Protein AF-A0A962GMI0-F1 (afdb_monomer)

Structure (mmCIF, N/CA/C/O backbone):
data_AF-A0A962GMI0-F1
#
_entry.id   AF-A0A962GMI0-F1
#
loop_
_atom_site.group_PDB
_atom_site.id
_atom_site.type_symbol
_atom_site.label_atom_id
_atom_site.label_alt_id
_atom_site.label_comp_id
_atom_site.label_asym_id
_atom_site.label_entity_id
_atom_site.label_seq_id
_atom_site.pdbx_PDB_ins_code
_atom_site.Cartn_x
_atom_site.Cartn_y
_atom_site.Cartn_z
_atom_site.occupancy
_atom_site.B_iso_or_equiv
_atom_site.auth_seq_id
_atom_site.auth_comp_id
_atom_site.auth_asym_id
_atom_site.auth_atom_id
_atom_site.pdbx_PDB_model_num
ATOM 1 N N . ARG A 1 1 ? -12.499 2.653 -11.101 1.00 84.00 1 ARG A N 1
ATOM 2 C CA . ARG A 1 1 ? -12.526 1.175 -11.300 1.00 84.00 1 ARG A CA 1
ATOM 3 C C . ARG A 1 1 ? -12.481 0.358 -10.002 1.00 84.00 1 ARG A C 1
ATOM 5 O O . ARG A 1 1 ? -13.477 -0.290 -9.729 1.00 84.00 1 ARG A O 1
ATOM 12 N N . LEU A 1 2 ? -11.400 0.331 -9.199 1.00 93.12 2 LEU A N 1
ATOM 13 C CA . LEU A 1 2 ? -11.383 -0.493 -7.963 1.00 93.12 2 LEU A CA 1
ATOM 14 C C . LEU A 1 2 ? -12.371 0.010 -6.899 1.00 93.12 2 LEU A C 1
ATOM 16 O O . LEU A 1 2 ? -13.173 -0.770 -6.400 1.00 93.12 2 LEU A O 1
ATOM 20 N N . ILE A 1 3 ? -12.364 1.316 -6.620 1.00 95.38 3 ILE A N 1
ATOM 21 C CA . ILE A 1 3 ? -13.296 1.944 -5.669 1.00 95.38 3 ILE A CA 1
ATOM 22 C C . ILE A 1 3 ? -14.749 1.761 -6.121 1.00 95.38 3 ILE A C 1
ATOM 24 O O . ILE A 1 3 ? -15.578 1.333 -5.337 1.00 95.38 3 ILE A O 1
ATOM 28 N N . GLU A 1 4 ? -15.054 1.996 -7.399 1.00 93.50 4 GLU A N 1
ATOM 29 C CA . GLU A 1 4 ? -16.401 1.771 -7.957 1.00 93.50 4 GLU A CA 1
ATOM 30 C C . GLU A 1 4 ? -16.870 0.316 -7.813 1.00 93.50 4 GLU A C 1
ATOM 32 O O . GLU A 1 4 ? -18.043 0.072 -7.545 1.00 93.50 4 GLU A O 1
ATOM 37 N N . ARG A 1 5 ? -15.960 -0.652 -7.997 1.00 95.75 5 ARG A N 1
ATOM 38 C CA . ARG A 1 5 ? -16.273 -2.084 -7.943 1.00 95.75 5 ARG A CA 1
ATOM 39 C C . ARG A 1 5 ? -16.504 -2.583 -6.521 1.00 95.75 5 ARG A C 1
ATOM 41 O O . ARG A 1 5 ? -17.387 -3.406 -6.318 1.00 95.75 5 ARG A O 1
ATOM 48 N N . HIS A 1 6 ? -15.669 -2.155 -5.578 1.00 96.38 6 HIS A N 1
ATOM 49 C CA . HIS A 1 6 ? -15.660 -2.692 -4.215 1.00 96.38 6 HIS A CA 1
ATOM 50 C C . HIS A 1 6 ? -16.361 -1.791 -3.198 1.00 96.38 6 HIS A C 1
ATOM 52 O O . HIS A 1 6 ? -16.626 -2.251 -2.097 1.00 96.38 6 HIS A O 1
ATOM 58 N N . GLN A 1 7 ? -16.643 -0.538 -3.565 1.00 95.81 7 GLN A N 1
ATOM 59 C CA . GLN A 1 7 ? -17.281 0.481 -2.725 1.00 95.81 7 GLN A CA 1
ATOM 60 C C . GLN A 1 7 ? -16.730 0.502 -1.288 1.00 95.81 7 GLN A C 1
ATOM 62 O O . GLN A 1 7 ? -17.502 0.403 -0.337 1.00 95.81 7 GLN A O 1
ATOM 67 N N . PRO A 1 8 ? -15.396 0.579 -1.107 1.00 97.12 8 PRO A N 1
ATOM 68 C CA . PRO A 1 8 ? -14.822 0.537 0.225 1.00 97.12 8 PRO A CA 1
ATOM 69 C C . PRO A 1 8 ? -15.192 1.798 1.007 1.00 97.12 8 PRO A C 1
ATOM 71 O O . PRO A 1 8 ? -15.209 2.900 0.458 1.00 97.12 8 PRO A O 1
ATOM 74 N N . GLU A 1 9 ? -15.402 1.639 2.309 1.00 96.94 9 GLU A N 1
ATOM 75 C CA . GLU A 1 9 ? -15.526 2.774 3.227 1.00 96.94 9 GLU A CA 1
ATOM 76 C C . GLU A 1 9 ? -14.163 3.433 3.483 1.00 96.94 9 GLU A C 1
ATOM 78 O O . GLU A 1 9 ? -14.069 4.653 3.610 1.00 96.94 9 GLU A O 1
ATOM 83 N N . THR A 1 10 ?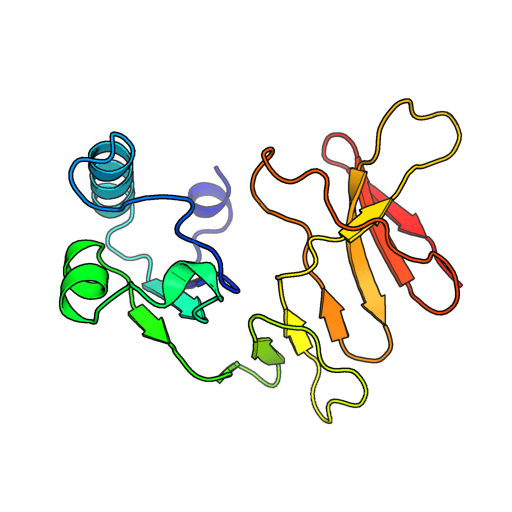 -13.090 2.630 3.516 1.00 97.06 10 THR A N 1
ATOM 84 C CA . THR A 1 10 ? -11.725 3.094 3.793 1.00 97.06 10 THR A CA 1
ATOM 85 C C . THR A 1 10 ? -10.715 2.548 2.785 1.00 97.06 10 THR A C 1
ATOM 87 O O . THR A 1 10 ? -10.686 1.353 2.490 1.00 97.06 10 THR A O 1
ATOM 90 N N . LEU A 1 11 ? -9.851 3.432 2.286 1.00 96.81 11 LEU A N 1
ATOM 91 C CA . LEU A 1 11 ? -8.658 3.119 1.509 1.00 96.81 11 LEU A CA 1
ATOM 92 C C . LEU A 1 11 ? -7.417 3.308 2.387 1.00 96.81 11 LEU A C 1
ATOM 94 O O . LEU A 1 11 ? -7.133 4.425 2.816 1.00 96.81 11 LEU A O 1
ATOM 98 N N . TRP A 1 12 ? -6.662 2.230 2.590 1.00 96.44 12 TRP A N 1
ATOM 99 C CA . TRP A 1 12 ? -5.364 2.253 3.265 1.00 96.44 12 TRP A CA 1
ATOM 100 C C . TRP A 1 12 ? -4.225 2.324 2.248 1.00 96.44 12 TRP A C 1
ATOM 102 O O . TRP A 1 12 ? -4.136 1.487 1.348 1.00 96.44 12 TRP A O 1
ATOM 112 N N . VAL A 1 13 ? -3.342 3.307 2.405 1.00 95.19 13 VAL A N 1
ATOM 113 C CA . VAL A 1 13 ? -2.109 3.466 1.627 1.00 95.19 13 VAL A CA 1
ATOM 114 C C . VAL A 1 13 ? -0.926 3.217 2.555 1.00 95.19 13 VAL A C 1
ATOM 116 O O . VAL A 1 13 ? -0.763 3.913 3.555 1.00 95.19 13 VAL A O 1
ATOM 119 N N . LEU A 1 14 ? -0.097 2.222 2.235 1.00 94.88 14 LEU A N 1
ATOM 120 C CA . LEU A 1 14 ? 1.042 1.799 3.066 1.00 94.88 14 LEU A CA 1
ATOM 121 C C . LEU A 1 14 ? 2.332 2.554 2.695 1.00 94.88 14 LEU A C 1
ATOM 123 O O . LEU A 1 14 ? 3.392 1.970 2.452 1.00 94.88 14 LEU A O 1
ATOM 127 N N . GLY A 1 15 ? 2.197 3.877 2.644 1.00 90.81 15 GLY A N 1
ATOM 128 C CA . GLY A 1 15 ? 3.263 4.843 2.409 1.00 90.81 15 GLY A CA 1
ATOM 129 C C . GLY A 1 15 ? 3.565 5.152 0.950 1.00 90.81 15 GLY A C 1
ATOM 130 O O . GLY A 1 15 ? 3.018 4.552 0.026 1.00 90.81 15 GLY A O 1
ATOM 131 N N . ASP A 1 16 ? 4.441 6.139 0.793 1.00 87.94 16 ASP A N 1
ATOM 132 C CA . ASP A 1 16 ? 4.925 6.715 -0.458 1.00 87.94 16 ASP A CA 1
ATOM 133 C C . ASP A 1 16 ? 3.791 7.137 -1.405 1.00 87.94 16 ASP A C 1
ATOM 135 O O . ASP A 1 16 ? 3.844 6.923 -2.618 1.00 87.94 16 ASP A O 1
ATOM 139 N N . LEU A 1 17 ? 2.755 7.779 -0.851 1.00 87.06 17 LEU A N 1
ATOM 140 C CA . LEU A 1 17 ? 1.681 8.365 -1.657 1.00 87.06 17 LEU A CA 1
ATOM 141 C C . LEU A 1 17 ? 2.235 9.463 -2.579 1.00 87.06 17 LEU A C 1
ATOM 143 O O . LEU A 1 17 ? 1.781 9.622 -3.715 1.00 87.06 17 LEU A O 1
ATOM 147 N N . LEU A 1 18 ? 3.206 10.229 -2.082 1.00 81.50 18 LEU A N 1
ATOM 148 C CA . LEU A 1 18 ? 3.745 11.400 -2.758 1.00 81.50 18 LEU A CA 1
ATOM 149 C C . LEU A 1 18 ? 5.115 11.113 -3.378 1.00 81.50 18 LEU A C 1
ATOM 151 O O . LEU A 1 18 ? 6.125 11.005 -2.690 1.00 81.50 18 LEU A O 1
ATOM 155 N N . HIS A 1 19 ? 5.176 11.080 -4.709 1.00 67.81 19 HIS A N 1
ATOM 156 C CA . HIS A 1 19 ? 6.433 11.022 -5.458 1.00 67.81 19 HIS A CA 1
ATOM 157 C C . HIS A 1 19 ? 6.738 12.378 -6.112 1.00 67.81 19 HIS A C 1
ATOM 159 O O . HIS A 1 19 ? 6.477 12.584 -7.296 1.00 67.81 19 HIS A O 1
ATOM 165 N N . GLY A 1 20 ? 7.297 13.308 -5.332 1.00 64.31 20 GLY A N 1
ATOM 166 C CA . GLY A 1 20 ? 7.774 14.611 -5.813 1.00 64.31 20 GLY A CA 1
ATOM 167 C C . GLY A 1 20 ? 7.235 15.806 -5.017 1.00 64.31 20 GLY A C 1
ATOM 168 O O . GLY A 1 20 ? 6.489 15.617 -4.056 1.00 64.31 20 GLY A O 1
ATOM 169 N N . PRO A 1 21 ? 7.625 17.041 -5.390 1.00 61.09 21 PRO A N 1
ATOM 170 C CA . PRO A 1 21 ? 7.122 18.255 -4.757 1.00 61.09 21 PRO A CA 1
ATOM 171 C C . PRO A 1 21 ? 5.595 18.329 -4.848 1.00 61.09 21 PRO A C 1
ATOM 173 O O . PRO A 1 21 ? 5.006 17.975 -5.867 1.00 61.09 21 PRO A O 1
ATOM 176 N N . ILE A 1 22 ? 4.964 18.788 -3.770 1.00 62.47 22 ILE A N 1
ATOM 177 C CA . ILE A 1 22 ? 3.500 18.868 -3.650 1.00 62.47 22 ILE A CA 1
ATOM 178 C C . ILE A 1 22 ? 2.977 20.217 -4.165 1.00 62.47 22 ILE A C 1
ATOM 180 O O . ILE A 1 22 ? 1.862 20.296 -4.672 1.00 62.47 22 ILE A O 1
ATOM 184 N N . LEU A 1 23 ? 3.790 21.272 -4.053 1.00 62.28 23 LEU A N 1
ATOM 185 C CA . LEU A 1 23 ? 3.430 22.626 -4.473 1.00 62.28 23 LEU A CA 1
ATOM 186 C C . LEU A 1 23 ? 3.363 22.713 -6.003 1.00 62.28 23 LEU A C 1
ATOM 188 O O . LEU A 1 23 ? 4.297 22.291 -6.684 1.00 62.28 23 LEU A O 1
ATOM 192 N N . ASP A 1 24 ? 2.247 23.241 -6.514 1.00 62.19 24 ASP A N 1
ATOM 193 C CA . ASP A 1 24 ? 1.964 23.476 -7.941 1.00 62.19 24 ASP A CA 1
ATOM 194 C C . ASP A 1 24 ? 2.084 22.234 -8.838 1.00 62.19 24 ASP A C 1
ATOM 196 O O . ASP A 1 24 ? 2.307 22.312 -10.049 1.00 62.19 24 ASP A O 1
ATOM 200 N N . ALA A 1 25 ? 1.933 21.054 -8.239 1.00 75.75 25 ALA A N 1
ATOM 201 C CA . ALA A 1 25 ? 2.095 19.809 -8.952 1.00 75.75 25 ALA A CA 1
ATOM 202 C C . ALA A 1 25 ? 0.850 19.507 -9.812 1.00 75.75 25 ALA A C 1
ATOM 204 O O . ALA A 1 25 ? -0.258 19.466 -9.276 1.00 75.75 25 ALA A O 1
ATOM 205 N N . PRO A 1 26 ? 0.993 19.180 -11.113 1.00 78.44 26 PRO A N 1
ATOM 206 C CA . PRO A 1 26 ? -0.142 18.934 -12.017 1.00 78.44 26 PRO A CA 1
ATOM 207 C C . PRO A 1 26 ? -1.095 17.802 -11.599 1.00 78.44 26 PRO A C 1
ATOM 209 O O . PRO A 1 26 ? -2.159 17.624 -12.190 1.00 78.44 26 PRO A O 1
ATOM 212 N N . TRP A 1 27 ? -0.703 16.977 -10.623 1.00 84.62 27 TRP A N 1
ATOM 213 C CA . TRP A 1 27 ? -1.548 15.915 -10.090 1.00 84.62 27 TRP A CA 1
ATOM 214 C C . TRP A 1 27 ? -2.601 16.432 -9.100 1.00 84.62 27 TRP A C 1
ATOM 216 O O . TRP A 1 27 ? -3.585 15.725 -8.881 1.00 84.62 27 TRP A O 1
ATOM 226 N N . ILE A 1 28 ? -2.437 17.637 -8.535 1.00 86.88 28 ILE A N 1
ATOM 227 C CA . ILE A 1 28 ? -3.313 18.159 -7.479 1.00 86.88 28 ILE A CA 1
ATOM 228 C C . ILE A 1 28 ? -4.756 18.328 -7.959 1.00 86.88 28 ILE A C 1
ATOM 230 O O . ILE A 1 28 ? -5.677 17.891 -7.275 1.00 86.88 28 ILE A O 1
ATOM 234 N N . ASP A 1 29 ? -4.960 18.853 -9.169 1.00 88.25 29 ASP A N 1
ATOM 235 C CA . ASP A 1 29 ? -6.298 19.048 -9.737 1.00 88.25 29 ASP A CA 1
ATOM 236 C C . ASP A 1 29 ? -6.997 17.702 -9.944 1.00 88.25 29 ASP A C 1
ATOM 238 O O . ASP A 1 29 ? -8.136 17.501 -9.525 1.00 88.25 29 ASP A O 1
ATOM 242 N N . ARG A 1 30 ? -6.270 16.715 -10.487 1.00 89.88 30 ARG A N 1
ATOM 243 C CA . ARG A 1 30 ? -6.788 15.348 -10.663 1.00 89.88 30 ARG A CA 1
ATOM 244 C C . ARG A 1 30 ? -7.111 14.685 -9.329 1.00 89.88 30 ARG A C 1
ATOM 246 O O . ARG A 1 30 ? -8.076 13.928 -9.241 1.00 89.88 30 ARG A O 1
ATOM 253 N N . TRP A 1 31 ? -6.313 14.948 -8.297 1.00 91.62 31 TRP A N 1
ATOM 254 C CA . TRP A 1 31 ? -6.584 14.466 -6.949 1.00 91.62 31 TRP A CA 1
ATOM 255 C C . TRP A 1 31 ? -7.849 15.103 -6.375 1.00 91.62 31 TRP A C 1
ATOM 257 O O . TRP A 1 31 ? -8.694 14.399 -5.828 1.00 91.62 31 TRP A O 1
ATOM 267 N N . GLN A 1 32 ? -8.032 16.413 -6.540 1.00 91.75 32 GLN A N 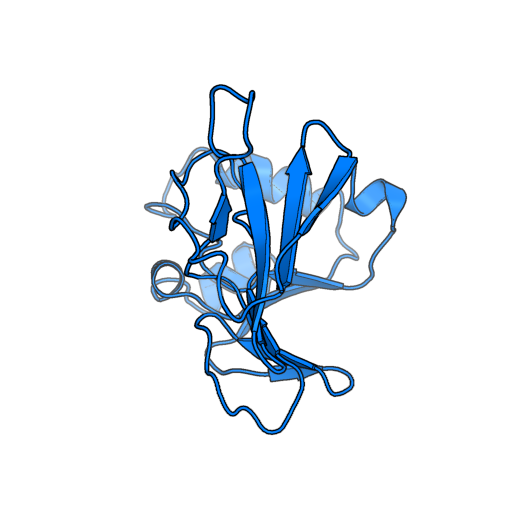1
ATOM 268 C CA . GLN A 1 32 ? -9.242 17.099 -6.089 1.00 91.75 32 GLN A CA 1
ATOM 269 C C . GLN A 1 32 ? -10.490 16.593 -6.821 1.00 91.75 32 GLN A C 1
ATOM 271 O O . GLN A 1 32 ? -11.508 16.345 -6.173 1.00 91.75 32 GLN A O 1
ATOM 276 N N . ASP A 1 33 ? -10.416 16.383 -8.137 1.00 94.19 33 ASP A N 1
ATOM 277 C CA . ASP A 1 33 ? -11.490 15.764 -8.924 1.00 94.19 33 ASP A CA 1
ATOM 278 C C . ASP A 1 33 ? -11.840 14.377 -8.370 1.00 94.19 33 ASP A C 1
ATOM 280 O O . ASP A 1 33 ? -13.009 14.069 -8.121 1.00 94.19 33 ASP A O 1
ATOM 284 N N . PHE A 1 34 ? -10.815 13.565 -8.099 1.00 94.25 34 PHE A N 1
ATOM 285 C CA . PHE A 1 34 ? -10.957 12.251 -7.483 1.00 94.25 34 PHE A CA 1
ATOM 286 C C . PHE A 1 34 ? -11.615 12.326 -6.096 1.00 94.25 34 PHE A C 1
ATOM 288 O O . PHE A 1 34 ? -12.543 11.567 -5.816 1.00 94.25 34 PHE A O 1
ATOM 295 N N . ARG A 1 35 ? -11.207 13.261 -5.229 1.00 95.31 35 ARG A N 1
ATOM 296 C CA . ARG A 1 35 ? -11.833 13.439 -3.910 1.00 95.31 35 ARG A CA 1
ATOM 297 C C . ARG A 1 35 ? -13.291 13.869 -4.025 1.00 95.31 35 ARG A C 1
ATOM 299 O O . ARG A 1 35 ? -14.123 13.315 -3.312 1.00 95.31 35 ARG A O 1
ATOM 306 N N . ARG A 1 36 ? -13.629 14.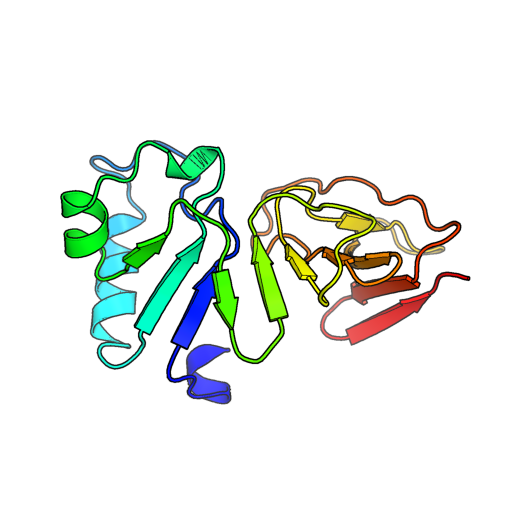779 -4.946 1.00 94.62 36 ARG A N 1
ATOM 307 C CA . ARG A 1 36 ? -15.025 15.194 -5.184 1.00 94.62 36 ARG A CA 1
ATOM 308 C C . ARG A 1 36 ? -15.899 14.052 -5.699 1.00 94.62 36 ARG A C 1
ATOM 310 O O . ARG A 1 36 ? -17.068 13.985 -5.338 1.00 94.62 36 ARG A O 1
ATOM 317 N N . ALA A 1 37 ? -15.342 13.137 -6.489 1.00 95.31 37 ALA A N 1
ATOM 318 C CA . ALA A 1 37 ? -16.053 11.937 -6.931 1.00 95.31 37 ALA A CA 1
ATOM 319 C C . ALA A 1 37 ? -16.243 10.889 -5.813 1.00 95.31 37 ALA A C 1
ATOM 321 O O . ALA A 1 37 ? -17.108 10.022 -5.925 1.00 95.31 37 ALA A O 1
ATOM 322 N N . HIS A 1 38 ? -15.459 10.962 -4.730 1.00 96.06 38 HIS A N 1
ATOM 323 C CA . HIS A 1 38 ? -15.409 9.953 -3.667 1.00 96.06 38 HIS A CA 1
ATOM 324 C C . HIS A 1 38 ? -15.434 10.577 -2.261 1.00 96.06 38 HIS A C 1
ATOM 326 O O . HIS A 1 38 ? -14.601 10.252 -1.411 1.00 96.06 38 HIS A O 1
ATOM 332 N N . LEU A 1 39 ? -16.394 11.473 -2.005 1.00 94.06 39 LEU A N 1
ATOM 333 C CA . LEU A 1 39 ? -16.488 12.235 -0.749 1.00 94.06 39 LEU A CA 1
ATOM 334 C C . LEU A 1 39 ? -16.643 11.357 0.502 1.00 94.06 39 LEU A C 1
ATOM 336 O O . LEU A 1 39 ? -16.136 11.717 1.558 1.00 94.06 39 LEU A O 1
ATOM 340 N N . SER A 1 40 ? -17.325 10.215 0.388 1.00 94.75 40 SER A N 1
ATOM 341 C CA . SER A 1 40 ? -17.531 9.280 1.501 1.00 94.75 40 SER A CA 1
ATOM 342 C C . SER A 1 40 ? -16.345 8.347 1.749 1.00 94.75 40 SER A C 1
ATOM 344 O O . SER A 1 40 ? -16.327 7.653 2.759 1.00 94.75 40 SER A O 1
ATOM 346 N N . LEU A 1 41 ? -15.369 8.299 0.835 1.00 97.81 41 LEU A N 1
ATOM 347 C CA . LEU A 1 41 ? -14.200 7.440 0.984 1.00 97.81 41 LEU A CA 1
ATOM 348 C C . LEU A 1 41 ? -13.234 8.061 1.994 1.00 97.81 41 LEU A C 1
ATOM 350 O O . LEU A 1 41 ? -12.674 9.136 1.744 1.00 97.81 41 LEU A O 1
ATOM 354 N N . SER A 1 42 ? -13.005 7.350 3.094 1.00 97.38 42 SER A N 1
ATOM 355 C CA . SER A 1 42 ? -11.933 7.641 4.043 1.00 97.38 42 SER A CA 1
ATOM 356 C C . SER A 1 42 ? -10.597 7.203 3.444 1.00 97.38 42 SER A C 1
ATOM 358 O O . SER A 1 42 ? -10.466 6.071 2.983 1.00 97.38 42 SER A O 1
ATOM 360 N N . ILE A 1 43 ? -9.605 8.093 3.408 1.00 97.25 43 ILE A N 1
ATOM 361 C CA . ILE A 1 43 ? -8.264 7.775 2.900 1.00 97.25 43 ILE A CA 1
ATOM 362 C C . ILE A 1 43 ? -7.274 7.908 4.045 1.00 97.25 43 ILE A C 1
ATOM 364 O O . ILE A 1 43 ? -7.082 9.001 4.579 1.00 97.25 43 ILE A O 1
ATOM 368 N N . GLN A 1 44 ? -6.652 6.787 4.387 1.00 96.25 44 GLN A N 1
ATOM 369 C CA . GLN A 1 44 ? -5.717 6.642 5.490 1.00 96.25 44 GLN A CA 1
ATOM 370 C C . GLN A 1 44 ? -4.341 6.282 4.937 1.00 96.25 44 GLN A C 1
ATOM 372 O O . GLN A 1 44 ? -4.199 5.302 4.204 1.00 96.25 44 GLN A O 1
ATOM 377 N N . VAL A 1 45 ? -3.325 7.076 5.263 1.00 95.44 45 VAL A N 1
ATOM 378 C CA . VAL A 1 45 ? -1.958 6.902 4.759 1.00 95.44 45 VAL A CA 1
ATOM 379 C C . VAL A 1 45 ? -1.040 6.613 5.935 1.00 95.44 45 VAL A C 1
ATOM 381 O O . VAL A 1 45 ? -0.796 7.500 6.747 1.00 95.44 45 VAL A O 1
ATOM 384 N N . ILE A 1 46 ? -0.502 5.396 6.014 1.00 95.25 46 ILE A N 1
ATOM 385 C CA . ILE A 1 46 ? 0.644 5.115 6.884 1.00 95.25 46 ILE A CA 1
ATOM 386 C C . ILE A 1 46 ? 1.858 5.764 6.222 1.00 95.25 46 ILE A C 1
ATOM 388 O O . ILE A 1 46 ? 2.251 5.345 5.139 1.00 95.25 46 ILE A O 1
ATOM 392 N N . ALA A 1 47 ? 2.399 6.826 6.810 1.00 92.81 47 ALA A N 1
ATOM 393 C CA . ALA A 1 47 ? 3.383 7.683 6.162 1.00 92.81 47 ALA A CA 1
ATOM 394 C C . ALA A 1 47 ? 4.666 6.913 5.821 1.00 92.81 47 ALA A C 1
ATOM 396 O O . ALA A 1 47 ? 5.315 6.334 6.693 1.00 92.81 47 ALA A O 1
ATOM 397 N N . GLY A 1 48 ? 5.043 6.944 4.543 1.00 91.12 48 GLY A N 1
ATOM 398 C CA . GLY A 1 48 ? 6.318 6.422 4.076 1.00 91.12 48 GLY A CA 1
ATOM 399 C C . GLY A 1 48 ? 7.453 7.434 4.186 1.00 91.12 48 GLY A C 1
ATOM 400 O O . GLY A 1 48 ? 7.287 8.584 4.609 1.00 91.12 48 GLY A O 1
ATOM 401 N N . ASN A 1 49 ? 8.636 7.020 3.740 1.00 87.81 49 ASN A N 1
ATOM 402 C CA . ASN A 1 49 ? 9.821 7.879 3.738 1.00 87.81 49 ASN A CA 1
ATOM 403 C C . ASN A 1 49 ? 9.636 9.137 2.880 1.00 87.81 49 ASN A C 1
ATOM 405 O O . ASN A 1 49 ? 10.203 10.190 3.211 1.00 87.81 49 ASN A O 1
ATOM 409 N N . HIS A 1 50 ? 8.855 9.035 1.802 1.00 84.06 50 HIS A N 1
ATOM 410 C CA . HIS A 1 50 ? 8.546 10.152 0.915 1.00 84.06 50 HIS A CA 1
ATOM 411 C C . HIS A 1 50 ? 7.420 11.056 1.441 1.00 84.06 50 HIS A C 1
ATOM 413 O O . HIS A 1 50 ? 7.377 12.237 1.096 1.00 84.06 50 HIS A O 1
ATOM 419 N N . ASP A 1 51 ? 6.587 10.565 2.361 1.00 85.81 51 ASP A N 1
ATOM 420 C CA . ASP A 1 51 ? 5.467 11.324 2.929 1.00 85.81 51 ASP A CA 1
ATOM 421 C C . ASP A 1 51 ? 5.870 12.170 4.146 1.00 85.81 51 ASP A C 1
ATOM 423 O O . ASP A 1 51 ? 5.044 12.877 4.714 1.00 85.81 51 ASP A O 1
ATOM 427 N N . ARG A 1 52 ? 7.145 12.158 4.562 1.00 81.44 52 ARG A N 1
ATOM 428 C CA . ARG A 1 52 ? 7.620 12.917 5.740 1.00 81.44 52 ARG A CA 1
ATOM 429 C C . ARG A 1 52 ? 7.311 14.416 5.681 1.00 81.44 52 ARG A C 1
ATOM 431 O O . ARG A 1 52 ? 7.154 15.041 6.728 1.00 81.44 52 ARG A O 1
ATOM 438 N N . GLN A 1 53 ? 7.216 14.975 4.476 1.00 82.69 53 GLN A N 1
ATOM 439 C CA . GLN A 1 53 ? 6.897 16.388 4.238 1.00 82.69 53 GLN A CA 1
ATOM 440 C C . GLN A 1 53 ? 5.394 16.693 4.306 1.00 82.69 53 GLN A C 1
ATOM 442 O O . GLN A 1 53 ? 5.006 17.859 4.298 1.00 82.69 53 GLN A O 1
ATOM 447 N N . LEU A 1 54 ? 4.542 15.669 4.377 1.00 86.75 54 LEU A N 1
ATOM 448 C CA . LEU A 1 54 ? 3.104 15.829 4.497 1.00 86.75 54 LEU A CA 1
ATOM 449 C C . LEU A 1 54 ? 2.768 16.337 5.904 1.00 86.75 54 LEU A C 1
ATOM 451 O O . LEU A 1 54 ? 2.860 15.610 6.897 1.00 86.75 54 LEU A O 1
ATOM 455 N N . THR A 1 55 ? 2.426 17.619 5.993 1.00 89.62 55 THR A N 1
ATOM 456 C CA . THR A 1 55 ? 1.926 18.236 7.228 1.00 89.62 55 THR A CA 1
ATOM 457 C C . THR A 1 55 ? 0.437 17.952 7.405 1.00 89.62 55 THR A C 1
ATOM 459 O O . THR A 1 55 ? -0.259 17.649 6.435 1.00 89.62 55 THR A O 1
ATOM 462 N N . ASP A 1 56 ? -0.078 18.109 8.622 1.00 90.44 56 ASP A N 1
ATOM 463 C CA . ASP A 1 56 ? -1.500 17.875 8.910 1.00 90.44 56 ASP A CA 1
ATOM 464 C C . ASP A 1 56 ? -2.408 18.824 8.112 1.00 90.44 56 ASP A C 1
ATOM 466 O O . ASP A 1 56 ? -3.447 18.414 7.600 1.00 90.44 56 ASP A O 1
ATOM 470 N N . ALA A 1 57 ? -1.975 20.074 7.911 1.00 90.94 57 ALA A N 1
ATOM 471 C CA . ALA A 1 57 ? -2.679 21.039 7.068 1.00 90.94 57 ALA A CA 1
ATOM 472 C C . ALA A 1 57 ? -2.754 20.574 5.603 1.00 90.94 57 ALA A C 1
ATOM 474 O O . ALA A 1 57 ? -3.801 20.681 4.966 1.00 90.94 57 ALA A O 1
ATOM 475 N N . MET A 1 58 ? -1.665 20.013 5.073 1.00 89.88 58 MET A N 1
ATOM 476 C CA . MET A 1 58 ? -1.634 19.477 3.709 1.00 89.88 58 MET A CA 1
ATOM 477 C C . MET A 1 58 ? -2.479 18.209 3.585 1.00 89.88 58 MET A C 1
ATOM 479 O O . MET A 1 58 ? -3.222 18.066 2.619 1.00 89.88 58 MET A O 1
ATOM 483 N N . ALA A 1 59 ? -2.415 17.310 4.569 1.00 92.06 59 ALA A N 1
ATOM 484 C CA . ALA A 1 59 ? -3.270 16.127 4.634 1.00 92.06 59 ALA A CA 1
ATOM 485 C C . ALA A 1 59 ? -4.758 16.519 4.621 1.00 92.06 59 ALA A C 1
ATOM 487 O O . ALA A 1 59 ? -5.532 15.996 3.817 1.00 92.06 59 ALA A O 1
ATOM 488 N N . GLN A 1 60 ? -5.135 17.524 5.421 1.00 92.00 60 GLN A N 1
ATOM 489 C CA . GLN A 1 60 ? -6.490 18.071 5.448 1.00 92.00 60 GLN A CA 1
ATOM 490 C C . GLN A 1 60 ? -6.905 18.658 4.091 1.00 92.00 60 GLN A C 1
ATOM 492 O O . GLN A 1 60 ? -8.001 18.368 3.615 1.00 92.00 60 GLN A O 1
ATOM 497 N N . GLN A 1 61 ? -6.037 19.437 3.438 1.00 90.38 61 GLN A N 1
ATOM 498 C CA . GLN A 1 61 ? -6.294 19.982 2.096 1.00 90.38 61 GLN A CA 1
ATOM 499 C C . GLN A 1 61 ? -6.459 18.885 1.036 1.00 90.38 61 GLN A C 1
ATOM 501 O O . GLN A 1 61 ? -7.279 19.014 0.128 1.00 90.38 61 GLN A O 1
ATOM 506 N N . LEU A 1 62 ? -5.710 17.789 1.164 1.00 91.75 62 LEU A N 1
ATOM 507 C CA . LEU A 1 62 ? -5.829 16.609 0.309 1.00 91.75 62 LEU A CA 1
ATOM 508 C C . LEU A 1 62 ? -7.025 15.719 0.689 1.00 91.75 62 LEU A C 1
ATOM 510 O O . LEU A 1 62 ? -7.329 14.767 -0.033 1.00 91.75 62 LEU A O 1
ATOM 514 N N . GLY A 1 63 ? -7.731 16.011 1.784 1.00 94.06 63 GLY A N 1
ATOM 515 C CA . GLY A 1 63 ? -8.878 15.231 2.242 1.00 94.06 63 GLY A CA 1
ATOM 516 C C . GLY A 1 63 ? -8.512 13.789 2.594 1.00 94.06 63 GLY A C 1
ATOM 517 O O . GLY A 1 63 ? -9.253 12.869 2.228 1.00 94.06 63 GLY A O 1
ATOM 518 N N . LEU A 1 64 ? -7.360 13.608 3.244 1.00 95.31 64 LEU A N 1
ATOM 519 C CA . LEU A 1 64 ? -6.836 12.334 3.736 1.00 95.31 64 LEU A CA 1
ATOM 520 C C . LEU A 1 64 ? -6.268 12.502 5.152 1.00 95.31 64 LEU A C 1
ATOM 522 O O . LEU A 1 64 ? -6.024 13.621 5.603 1.00 95.31 64 LEU A O 1
ATOM 526 N N . GLN A 1 65 ? -6.021 11.393 5.839 1.00 95.00 65 GLN A N 1
ATOM 527 C CA . GLN A 1 65 ? -5.347 11.378 7.135 1.00 95.00 65 GLN A CA 1
ATOM 528 C C . GLN A 1 65 ? -3.975 10.708 7.005 1.00 95.00 65 GLN A C 1
ATOM 530 O O . GLN A 1 65 ? -3.850 9.607 6.470 1.00 95.00 65 GLN A O 1
ATOM 535 N N . ALA A 1 66 ? -2.943 11.397 7.493 1.00 94.12 66 ALA A N 1
ATOM 536 C CA . ALA A 1 66 ? -1.577 10.895 7.549 1.00 94.12 66 ALA A CA 1
ATOM 537 C C . ALA A 1 66 ? -1.286 10.343 8.949 1.00 94.12 66 ALA A C 1
ATOM 539 O O . ALA A 1 66 ? -1.430 11.048 9.946 1.00 94.12 66 ALA A O 1
ATOM 540 N N . ILE A 1 67 ? -0.869 9.086 9.021 1.00 94.50 67 ILE A N 1
ATOM 541 C CA . ILE A 1 67 ? -0.576 8.359 10.254 1.00 94.50 67 ILE A CA 1
ATOM 542 C C . ILE A 1 67 ? 0.926 8.093 10.259 1.00 94.50 67 ILE A C 1
ATOM 544 O O . ILE A 1 67 ? 1.449 7.445 9.359 1.00 94.50 67 ILE A O 1
ATOM 548 N N . ARG A 1 68 ? 1.642 8.643 11.243 1.00 90.88 68 ARG A N 1
ATOM 549 C CA . ARG A 1 68 ? 3.116 8.572 11.300 1.00 90.88 68 ARG A CA 1
ATOM 550 C C . ARG A 1 68 ? 3.645 7.313 11.981 1.00 90.88 68 ARG A C 1
ATOM 552 O O . ARG A 1 68 ? 4.836 7.038 11.900 1.00 90.88 68 ARG A O 1
ATOM 559 N N . GLU A 1 69 ? 2.768 6.598 12.667 1.00 89.69 69 GLU A N 1
ATOM 560 C CA . GLU A 1 69 ? 3.074 5.380 13.406 1.00 89.69 69 GLU A CA 1
ATOM 561 C C . GLU A 1 69 ? 2.434 4.178 12.714 1.00 89.69 69 GLU A C 1
ATOM 563 O O . GLU A 1 69 ? 1.525 4.320 11.893 1.00 89.69 69 GLU A O 1
ATOM 568 N N . ASP A 1 70 ? 2.897 2.984 13.060 1.00 91.94 70 ASP A N 1
ATOM 569 C CA . ASP A 1 70 ? 2.229 1.770 12.618 1.00 91.94 70 ASP A CA 1
ATOM 570 C C . ASP A 1 70 ? 0.874 1.625 13.321 1.00 91.94 70 ASP A C 1
ATOM 572 O O . ASP A 1 70 ? 0.693 2.065 14.459 1.00 91.94 70 ASP A O 1
ATOM 576 N N . LEU A 1 71 ? -0.082 0.974 12.661 1.00 94.94 71 LEU A N 1
ATOM 577 C CA . LEU A 1 71 ? -1.437 0.830 13.185 1.00 94.94 71 LEU A CA 1
ATOM 578 C C . LEU A 1 71 ? -1.896 -0.622 13.133 1.00 94.94 71 LEU A C 1
ATOM 580 O O . LEU A 1 71 ? -1.661 -1.319 12.152 1.00 94.94 71 LEU A O 1
ATOM 584 N N . VAL A 1 72 ? -2.613 -1.069 14.164 1.00 96.12 72 VAL A N 1
ATOM 585 C CA . VAL A 1 72 ? -3.306 -2.360 14.136 1.00 96.12 72 VAL A CA 1
ATOM 586 C C . VAL A 1 72 ? -4.775 -2.143 13.795 1.00 96.12 72 VAL A C 1
ATOM 588 O O . VAL A 1 72 ? -5.492 -1.461 14.525 1.00 96.12 72 VAL A O 1
ATOM 591 N N . VAL A 1 73 ? -5.227 -2.753 12.703 1.00 95.00 73 VAL A N 1
ATOM 592 C CA . VAL A 1 73 ? -6.616 -2.713 12.231 1.00 95.00 73 VAL A CA 1
ATOM 593 C C . VAL A 1 73 ? -7.108 -4.145 12.106 1.00 95.00 73 VAL A C 1
ATOM 595 O O . VAL A 1 73 ? -6.554 -4.924 11.339 1.00 95.00 73 VAL A O 1
ATOM 598 N N . GLU A 1 74 ? -8.116 -4.511 12.898 1.00 93.19 74 GLU A N 1
ATOM 599 C CA . GLU A 1 74 ? -8.708 -5.861 12.899 1.00 93.19 74 GLU A CA 1
ATOM 600 C C . GLU A 1 74 ? -7.676 -7.003 13.016 1.00 93.19 74 GLU A C 1
ATOM 602 O O . GLU A 1 74 ? -7.778 -8.046 12.377 1.00 93.19 74 GLU A O 1
ATOM 607 N N . GLY A 1 75 ? -6.645 -6.799 13.842 1.00 94.75 75 GLY A N 1
ATOM 608 C CA . GLY A 1 75 ? -5.573 -7.778 14.057 1.00 94.75 75 GLY A CA 1
ATOM 609 C C . GLY A 1 75 ? -4.479 -7.785 12.982 1.00 94.75 75 GLY A C 1
ATOM 610 O O . GLY A 1 75 ? -3.516 -8.538 13.121 1.00 94.75 75 GLY A O 1
ATOM 611 N N . LEU A 1 76 ? -4.581 -6.935 11.956 1.00 96.00 76 LEU A N 1
ATOM 612 C CA . LEU A 1 76 ? -3.537 -6.710 10.959 1.00 96.00 76 LEU A CA 1
ATOM 613 C C . LEU A 1 76 ? -2.687 -5.501 11.338 1.00 96.00 76 LEU A C 1
ATOM 615 O O . LEU A 1 76 ? -3.199 -4.407 11.555 1.00 96.00 76 LEU A O 1
ATOM 619 N N . HIS A 1 77 ? -1.379 -5.694 11.372 1.00 97.06 77 HIS A N 1
ATOM 620 C CA . HIS A 1 77 ? -0.394 -4.646 11.568 1.00 97.06 77 HIS A CA 1
ATOM 621 C C . HIS A 1 77 ? -0.096 -3.966 10.226 1.00 97.06 77 HIS A C 1
ATOM 623 O O . HIS A 1 77 ? 0.510 -4.560 9.338 1.00 97.06 77 HIS A O 1
ATOM 629 N N . LEU A 1 78 ? -0.525 -2.719 10.069 1.00 97.25 78 LEU A N 1
ATOM 630 C CA . LEU A 1 78 ? -0.266 -1.889 8.899 1.00 97.25 78 LEU A CA 1
ATOM 631 C C . LEU A 1 78 ? 0.967 -1.022 9.156 1.00 97.25 78 LEU A C 1
ATOM 633 O O . LEU A 1 78 ? 0.976 -0.225 10.094 1.00 97.25 78 LEU A O 1
ATOM 637 N N . CYS A 1 79 ? 1.994 -1.169 8.325 1.00 95.50 79 CYS A N 1
ATOM 638 C CA . CYS A 1 79 ? 3.222 -0.379 8.408 1.00 95.50 79 CYS A CA 1
ATOM 639 C C . CYS A 1 79 ? 3.756 -0.039 7.010 1.00 95.50 79 CYS A C 1
ATOM 641 O O . CYS A 1 79 ? 3.339 -0.621 6.009 1.00 95.50 79 CYS A O 1
ATOM 643 N N . HIS A 1 80 ? 4.682 0.913 6.915 1.00 94.44 80 HIS A N 1
ATOM 644 C CA . HIS A 1 80 ? 5.345 1.209 5.641 1.00 94.44 80 HIS A CA 1
ATOM 645 C C . HIS A 1 80 ? 6.452 0.192 5.330 1.00 94.44 80 HIS A C 1
ATOM 647 O O . HIS A 1 80 ? 6.479 -0.383 4.243 1.00 94.44 80 HIS A O 1
ATOM 653 N N . GLU A 1 81 ? 7.344 -0.049 6.293 1.00 92.75 81 GLU A N 1
ATOM 654 C CA . GLU A 1 81 ? 8.543 -0.875 6.127 1.00 92.75 81 GLU A CA 1
ATOM 655 C C . GLU A 1 81 ? 8.348 -2.276 6.743 1.00 92.75 81 GLU A C 1
ATOM 657 O O . GLU A 1 81 ? 7.820 -2.383 7.855 1.00 92.75 81 GLU A O 1
ATOM 662 N N . PRO A 1 82 ? 8.746 -3.362 6.052 1.00 92.06 82 PRO A N 1
ATOM 663 C CA . PRO A 1 82 ? 8.590 -4.722 6.563 1.00 92.06 82 PRO A CA 1
ATOM 664 C C . PRO A 1 82 ? 9.424 -4.983 7.818 1.00 92.06 82 PRO A C 1
ATOM 666 O O . PRO A 1 82 ? 10.590 -4.600 7.903 1.00 92.06 82 PRO A O 1
ATOM 669 N N . ARG A 1 83 ? 8.857 -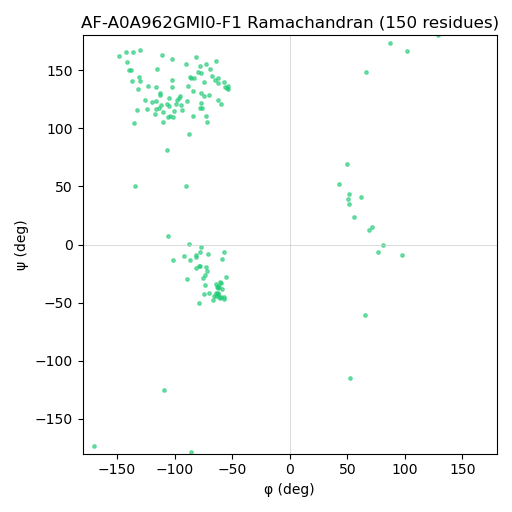5.747 8.761 1.00 91.06 83 ARG A N 1
ATOM 670 C CA . ARG A 1 83 ? 9.582 -6.294 9.917 1.00 91.06 83 ARG A CA 1
ATOM 671 C C . ARG A 1 83 ? 9.263 -7.776 10.097 1.00 91.06 83 ARG A C 1
ATOM 673 O O . ARG A 1 83 ? 8.125 -8.144 10.387 1.00 91.06 83 ARG A O 1
ATOM 680 N N . LEU A 1 84 ? 10.281 -8.619 9.932 1.00 87.56 84 LEU A N 1
ATOM 681 C CA . LEU A 1 84 ? 10.188 -10.058 10.198 1.00 87.56 84 LEU A CA 1
ATOM 682 C C . LEU A 1 84 ? 10.133 -10.332 11.707 1.00 87.56 84 LEU A C 1
ATOM 684 O O . LEU A 1 84 ? 10.576 -9.506 12.508 1.00 87.56 84 LEU A O 1
ATOM 688 N N . GLY A 1 85 ? 9.565 -11.474 12.103 1.00 87.00 85 GLY A N 1
ATOM 689 C CA . GLY A 1 85 ? 9.353 -11.807 13.514 1.00 87.00 85 GLY A CA 1
ATOM 690 C C . GLY A 1 85 ? 8.257 -10.990 14.212 1.00 87.00 85 GLY A C 1
ATOM 691 O O . GLY A 1 85 ? 8.193 -10.981 15.441 1.00 87.00 85 GLY A O 1
ATOM 692 N N . ALA A 1 86 ? 7.393 -10.296 13.460 1.00 84.81 86 ALA A N 1
ATOM 693 C CA . ALA A 1 86 ? 6.243 -9.601 14.029 1.00 84.81 86 ALA A CA 1
ATOM 694 C C . ALA A 1 86 ? 5.270 -10.592 14.697 1.00 84.81 86 ALA A C 1
ATOM 696 O O . ALA A 1 86 ? 4.984 -11.670 14.171 1.00 84.81 86 ALA A O 1
ATOM 697 N N . SER A 1 87 ? 4.736 -10.206 15.859 1.00 89.19 87 SER A N 1
ATOM 698 C CA . SER A 1 87 ? 3.780 -11.018 16.623 1.00 89.19 87 SER A CA 1
ATOM 699 C C . SER A 1 87 ? 2.392 -11.090 15.982 1.00 89.19 87 SER A C 1
ATOM 701 O O . SER A 1 87 ? 1.651 -12.033 16.247 1.00 89.19 87 SER A O 1
ATOM 703 N N . LEU A 1 88 ? 2.052 -10.114 15.136 1.00 94.94 88 LEU A N 1
ATOM 704 C CA . LEU A 1 88 ? 0.798 -10.032 14.391 1.00 94.94 88 LEU A CA 1
ATOM 705 C C . LEU A 1 88 ? 1.060 -10.127 12.882 1.00 94.94 88 LEU A C 1
ATOM 707 O O . LEU A 1 88 ? 2.112 -9.659 12.429 1.00 94.94 88 LEU A O 1
ATOM 711 N N . PRO A 1 89 ? 0.100 -10.650 12.095 1.00 96.62 89 PRO A N 1
ATOM 712 C CA . PRO A 1 89 ? 0.134 -10.544 10.644 1.00 96.62 89 PRO A CA 1
ATOM 713 C C . PRO A 1 89 ? 0.290 -9.097 10.193 1.00 96.62 89 PRO A C 1
ATOM 715 O O . PRO A 1 89 ? -0.389 -8.206 10.697 1.00 96.62 89 PRO A O 1
ATOM 718 N N . MET A 1 90 ? 1.190 -8.870 9.243 1.00 97.06 90 MET A N 1
ATOM 719 C CA . MET A 1 90 ? 1.629 -7.543 8.836 1.00 97.06 90 MET A CA 1
ATOM 720 C C . MET A 1 90 ? 1.400 -7.317 7.346 1.00 97.06 90 MET A C 1
ATOM 722 O O . MET A 1 90 ? 1.726 -8.180 6.532 1.00 97.06 90 MET A O 1
ATOM 726 N N . LEU A 1 91 ? 0.889 -6.138 6.996 1.00 97.06 91 LEU A N 1
ATOM 727 C CA . LEU A 1 91 ? 0.828 -5.629 5.630 1.00 97.06 91 LEU A CA 1
ATOM 728 C C . LEU A 1 91 ? 1.770 -4.433 5.516 1.00 97.06 91 LEU A C 1
ATOM 730 O O . LEU A 1 91 ? 1.700 -3.519 6.339 1.00 97.06 91 LEU A O 1
ATOM 734 N N . CYS A 1 92 ? 2.627 -4.424 4.495 1.00 95.12 92 CYS A N 1
ATOM 735 C CA . CYS A 1 92 ? 3.586 -3.338 4.299 1.00 95.12 92 CYS A CA 1
ATOM 736 C C . CYS A 1 92 ? 3.920 -3.060 2.835 1.00 95.12 92 CYS A C 1
ATOM 738 O O . CYS A 1 92 ? 3.650 -3.878 1.956 1.00 95.12 92 CYS A O 1
ATOM 740 N N . GLY A 1 93 ? 4.484 -1.883 2.572 1.00 91.50 93 GLY A N 1
ATOM 741 C CA . GLY A 1 93 ? 4.935 -1.447 1.253 1.00 91.50 93 GLY A CA 1
ATOM 742 C C . GLY A 1 93 ? 6.461 -1.401 1.163 1.00 91.50 93 GLY A C 1
ATOM 743 O O . GLY A 1 93 ? 7.145 -2.393 1.418 1.00 91.50 93 GLY A O 1
ATOM 744 N N . HIS A 1 94 ? 6.985 -0.235 0.776 1.00 89.56 94 HIS A N 1
ATOM 745 C CA . HIS A 1 94 ? 8.406 0.132 0.721 1.00 89.56 94 HIS A CA 1
ATOM 746 C C . HIS A 1 94 ? 9.273 -0.635 -0.296 1.00 89.56 94 HIS A C 1
ATOM 748 O O . HIS A 1 94 ? 9.844 -0.030 -1.202 1.00 89.56 94 HIS A O 1
ATOM 754 N N . LEU A 1 95 ? 9.383 -1.965 -0.186 1.00 89.25 95 LEU A N 1
ATOM 755 C CA . LEU A 1 95 ? 10.284 -2.759 -1.036 1.00 89.25 95 LEU A CA 1
ATOM 756 C C . LEU A 1 95 ? 9.754 -2.941 -2.462 1.00 89.25 95 LEU A C 1
ATOM 758 O O . LEU A 1 95 ? 10.541 -3.109 -3.395 1.00 89.25 95 LEU A O 1
ATOM 762 N N . HIS A 1 96 ? 8.428 -2.936 -2.625 1.00 89.62 96 HIS A N 1
ATOM 763 C CA . HIS A 1 96 ? 7.738 -3.135 -3.901 1.00 89.62 96 HIS A CA 1
ATOM 764 C C . HIS A 1 96 ? 8.253 -4.378 -4.653 1.00 89.62 96 HIS A C 1
ATOM 766 O O . HIS A 1 96 ? 8.927 -4.242 -5.682 1.00 89.62 96 HIS A O 1
ATOM 772 N N . PRO A 1 97 ? 7.969 -5.595 -4.148 1.00 93.12 97 PRO A N 1
ATOM 773 C CA . PRO A 1 97 ? 8.589 -6.810 -4.648 1.00 93.12 97 PRO A CA 1
ATOM 774 C C . PRO A 1 97 ? 8.242 -7.048 -6.117 1.00 93.12 97 PRO A C 1
ATOM 776 O O . PRO A 1 97 ? 7.116 -6.813 -6.572 1.00 93.12 97 PRO A O 1
ATOM 779 N N . CYS A 1 98 ? 9.203 -7.564 -6.875 1.00 93.94 98 CYS A N 1
ATOM 780 C CA . CYS A 1 98 ? 8.975 -8.014 -8.239 1.00 93.94 98 CYS A CA 1
ATOM 781 C C . CYS A 1 98 ? 9.726 -9.316 -8.535 1.00 93.94 98 CYS A C 1
ATOM 783 O O . CYS A 1 98 ? 10.793 -9.582 -7.981 1.00 93.94 98 CYS A O 1
ATOM 785 N N . ILE A 1 99 ? 9.180 -10.138 -9.434 1.00 93.31 99 ILE A N 1
ATOM 786 C CA . ILE A 1 99 ? 9.793 -11.412 -9.834 1.00 93.31 99 ILE A CA 1
ATOM 787 C C . ILE A 1 99 ? 9.858 -11.553 -11.352 1.00 93.31 99 ILE A C 1
ATOM 789 O O . ILE A 1 99 ? 8.967 -11.111 -12.080 1.00 93.31 99 ILE A O 1
ATOM 793 N N . LYS A 1 100 ? 10.932 -12.174 -11.852 1.00 92.00 100 LYS A N 1
ATOM 794 C CA . LYS A 1 100 ? 11.039 -12.594 -13.253 1.00 92.00 100 LYS A CA 1
ATOM 795 C C . LYS A 1 100 ? 10.569 -14.040 -13.366 1.00 92.00 100 LYS A C 1
ATOM 797 O O . LYS A 1 100 ? 11.213 -14.933 -12.827 1.00 92.00 100 LYS A O 1
ATOM 802 N N . LEU A 1 101 ? 9.477 -14.260 -14.089 1.00 91.38 101 LEU A N 1
ATOM 803 C CA . LEU A 1 101 ? 8.973 -15.606 -14.353 1.00 91.38 101 LEU A CA 1
ATOM 804 C C . LEU A 1 101 ? 9.673 -16.217 -15.580 1.00 91.38 101 LEU A C 1
ATOM 806 O O . LEU A 1 101 ? 9.944 -15.488 -16.543 1.00 91.38 101 LEU A O 1
ATOM 810 N N . PRO A 1 102 ? 9.959 -17.533 -15.580 1.00 90.88 102 PRO A N 1
ATOM 811 C CA . PRO A 1 102 ? 10.489 -18.225 -16.751 1.00 90.88 102 PRO A CA 1
ATOM 812 C C . PRO A 1 102 ? 9.613 -18.000 -17.989 1.00 90.88 102 PRO A C 1
ATOM 814 O O . PRO A 1 102 ? 8.389 -18.040 -17.910 1.00 90.88 102 PRO A O 1
ATOM 817 N N . GLY A 1 103 ? 10.240 -17.737 -19.136 1.00 91.25 103 GLY A N 1
ATOM 818 C CA . GLY A 1 103 ? 9.531 -17.497 -20.398 1.00 91.25 103 GLY A CA 1
ATOM 819 C C . GLY A 1 103 ? 8.887 -16.112 -20.544 1.00 91.25 103 GLY A C 1
ATOM 820 O O . GLY A 1 103 ? 8.428 -15.790 -21.636 1.00 91.25 103 GLY A O 1
ATOM 821 N N . LEU A 1 104 ? 8.889 -15.263 -19.506 1.00 90.12 104 LEU A N 1
ATOM 822 C CA . LEU A 1 104 ? 8.375 -13.893 -19.599 1.00 90.12 104 LEU A CA 1
ATOM 823 C C . LEU A 1 104 ? 9.511 -12.857 -19.718 1.00 90.12 104 LEU A C 1
ATOM 825 O O . LEU A 1 104 ? 10.548 -12.974 -19.057 1.00 90.12 104 LEU A O 1
ATOM 829 N N . PRO A 1 105 ? 9.332 -11.806 -20.544 1.00 85.50 105 PRO A N 1
ATOM 830 C CA . PRO A 1 105 ? 10.416 -10.888 -20.904 1.00 85.50 105 PRO A CA 1
ATOM 831 C C . PRO A 1 105 ? 10.749 -9.864 -19.811 1.00 85.50 105 PRO A C 1
ATOM 833 O O . PRO A 1 105 ? 11.830 -9.280 -19.825 1.00 85.50 105 PRO A O 1
ATOM 836 N N . ARG A 1 106 ? 9.836 -9.637 -18.859 1.00 88.75 106 ARG A N 1
ATOM 837 C CA . ARG A 1 106 ? 9.949 -8.596 -17.828 1.00 88.75 106 ARG A CA 1
ATOM 838 C C . ARG A 1 106 ? 9.708 -9.139 -16.425 1.00 88.75 106 ARG A C 1
ATOM 840 O O . ARG A 1 106 ? 9.210 -10.251 -16.254 1.00 88.75 106 ARG A O 1
ATOM 847 N N . ARG A 1 107 ? 10.049 -8.322 -15.429 1.00 90.75 107 ARG A N 1
ATOM 848 C CA . ARG A 1 107 ? 9.638 -8.548 -14.043 1.00 90.75 107 ARG A CA 1
ATOM 849 C C . ARG A 1 107 ? 8.186 -8.135 -13.857 1.00 90.75 107 ARG A C 1
ATOM 851 O O . ARG A 1 107 ? 7.716 -7.201 -14.505 1.00 90.75 107 ARG A O 1
ATOM 858 N N . TRP A 1 108 ? 7.507 -8.836 -12.967 1.00 92.50 108 TRP A N 1
ATOM 859 C CA . TRP A 1 108 ? 6.117 -8.592 -12.629 1.00 92.50 108 TRP A CA 1
ATOM 860 C C . TRP A 1 108 ? 6.013 -8.174 -11.165 1.00 92.50 108 TRP A C 1
ATOM 862 O O . TRP A 1 108 ? 6.671 -8.800 -10.324 1.00 92.50 108 TRP A O 1
ATOM 872 N N . PRO A 1 109 ? 5.217 -7.137 -10.846 1.00 93.81 109 PRO A N 1
ATOM 873 C CA . PRO A 1 109 ? 4.921 -6.786 -9.465 1.00 93.81 109 PRO A CA 1
ATOM 874 C C . PRO A 1 109 ? 4.367 -8.010 -8.745 1.00 93.81 109 PRO A C 1
ATOM 876 O O . PRO A 1 109 ? 3.565 -8.756 -9.311 1.00 93.81 109 PRO A O 1
ATOM 879 N N . SER A 1 110 ? 4.855 -8.261 -7.541 1.00 94.38 110 SER A N 1
ATOM 880 C CA . SER A 1 110 ? 4.529 -9.465 -6.791 1.00 94.38 110 SER A CA 1
ATOM 881 C C . SER A 1 110 ? 4.264 -9.135 -5.337 1.00 94.38 110 SER A C 1
ATOM 883 O O . SER A 1 110 ? 4.965 -8.322 -4.744 1.00 94.38 110 SER A O 1
ATOM 885 N N . PHE A 1 111 ? 3.277 -9.801 -4.755 1.00 95.81 111 PHE A N 1
ATOM 886 C CA . PHE A 1 111 ? 3.188 -9.887 -3.305 1.00 95.81 111 PHE A CA 1
ATOM 887 C C . PHE A 1 111 ? 4.249 -10.866 -2.813 1.00 95.81 111 PHE A C 1
ATOM 889 O O . PHE A 1 111 ? 4.433 -11.922 -3.428 1.00 95.81 111 PHE A O 1
ATOM 896 N N . GLN A 1 112 ? 4.909 -10.545 -1.706 1.00 95.56 112 GLN A N 1
ATOM 897 C CA . GLN A 1 112 ? 5.834 -11.448 -1.027 1.00 95.56 112 GLN A CA 1
ATOM 898 C C . GLN A 1 112 ? 5.332 -11.705 0.389 1.00 95.56 112 GLN A C 1
ATOM 900 O O . GLN A 1 112 ? 5.155 -10.770 1.159 1.00 95.56 112 GLN A O 1
ATOM 905 N N . LEU A 1 113 ? 5.109 -12.970 0.726 1.00 94.69 113 LEU A N 1
ATOM 906 C CA . LEU A 1 113 ? 4.746 -13.429 2.057 1.00 94.69 113 LEU A CA 1
ATOM 907 C C . LEU A 1 113 ? 5.921 -14.199 2.657 1.00 94.69 113 LEU A C 1
ATOM 909 O O . LEU A 1 113 ? 6.262 -15.291 2.193 1.00 94.69 113 LEU A O 1
ATOM 913 N N . GLN A 1 114 ? 6.502 -13.6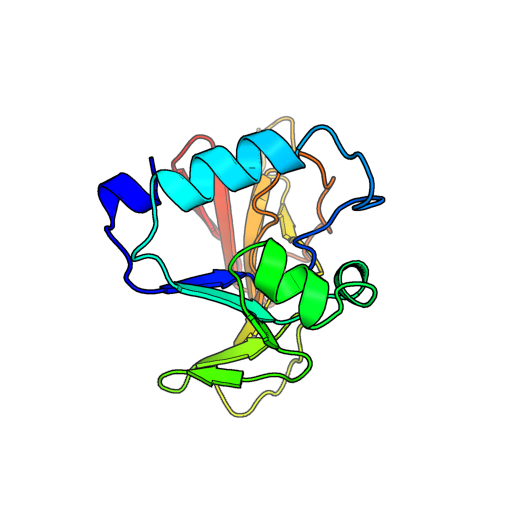47 3.714 1.00 92.69 114 GLN A N 1
ATOM 914 C CA . GLN A 1 114 ? 7.538 -14.296 4.508 1.00 92.69 114 GLN A CA 1
ATOM 915 C C . GLN A 1 114 ? 7.104 -14.290 5.973 1.00 92.69 114 GLN A C 1
ATOM 917 O O . GLN A 1 114 ? 6.793 -13.237 6.524 1.00 92.69 114 GLN A O 1
ATOM 922 N N . GLU A 1 115 ? 7.051 -15.471 6.595 1.00 91.75 115 GLU A N 1
ATOM 923 C CA . GLU A 1 115 ? 6.443 -15.659 7.920 1.00 91.75 115 GLU A CA 1
ATOM 924 C C . GLU A 1 115 ? 5.008 -15.091 7.961 1.00 91.75 115 GLU A C 1
ATOM 926 O O . GLU A 1 115 ? 4.130 -15.585 7.255 1.00 91.75 115 GLU A O 1
ATOM 931 N N . GLN A 1 116 ? 4.773 -14.046 8.761 1.00 93.62 116 GLN A N 1
ATOM 932 C CA . GLN A 1 116 ? 3.495 -13.338 8.875 1.00 93.62 116 GLN A CA 1
ATOM 933 C C . GLN A 1 116 ? 3.513 -11.957 8.187 1.00 93.62 116 GLN A C 1
ATOM 935 O O . GLN A 1 116 ? 2.563 -11.191 8.328 1.00 93.62 116 GLN A O 1
ATOM 940 N N . CYS A 1 117 ? 4.578 -11.619 7.454 1.00 95.00 117 CYS A N 1
ATOM 941 C CA . CYS A 1 117 ? 4.755 -10.328 6.794 1.00 95.00 117 CYS A CA 1
ATOM 942 C C . CYS A 1 117 ? 4.425 -10.432 5.299 1.00 95.00 117 CYS A C 1
ATOM 944 O O . CYS A 1 117 ? 5.110 -11.133 4.551 1.00 95.00 117 CYS A O 1
ATOM 946 N N . LEU A 1 118 ? 3.370 -9.735 4.869 1.00 96.06 118 LEU A N 1
ATOM 947 C CA . LEU A 1 118 ? 2.977 -9.593 3.472 1.00 96.06 118 LEU A CA 1
ATOM 948 C C . LEU A 1 118 ? 3.414 -8.222 2.946 1.00 96.06 118 LEU A C 1
ATOM 950 O O . LEU A 1 118 ? 2.844 -7.185 3.294 1.00 96.06 118 LEU A O 1
ATOM 954 N N . VAL A 1 119 ? 4.405 -8.233 2.062 1.00 95.25 119 VAL A N 1
ATOM 955 C CA . VAL A 1 119 ? 4.885 -7.050 1.349 1.00 95.25 119 VAL A CA 1
ATOM 956 C C . VAL A 1 119 ? 4.093 -6.890 0.055 1.00 95.25 119 VAL A C 1
ATOM 958 O O . VAL A 1 119 ? 4.044 -7.805 -0.777 1.00 95.25 119 VAL A O 1
ATOM 961 N N . LEU A 1 120 ? 3.459 -5.732 -0.118 1.00 95.38 120 LEU A N 1
ATOM 962 C CA . LEU A 1 120 ? 2.645 -5.403 -1.281 1.00 95.38 120 LEU A CA 1
ATOM 963 C C . LEU A 1 120 ? 3.527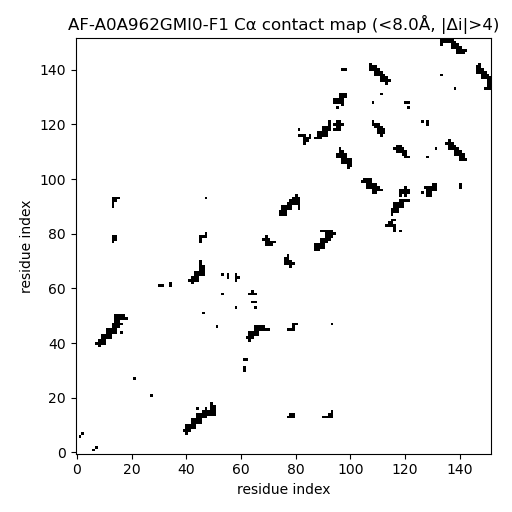 -4.908 -2.444 1.00 95.38 120 LEU A C 1
ATOM 965 O O . LEU A 1 120 ? 4.500 -4.178 -2.224 1.00 95.38 120 LEU A O 1
ATOM 969 N N . PRO A 1 121 ? 3.189 -5.249 -3.700 1.00 93.62 121 PRO A N 1
ATOM 970 C CA . PRO A 1 121 ? 3.804 -4.615 -4.857 1.00 93.62 121 PRO A CA 1
ATOM 971 C C . PRO A 1 121 ? 3.469 -3.122 -4.912 1.00 93.62 121 PRO A C 1
ATOM 973 O O . PRO A 1 121 ? 2.434 -2.686 -4.406 1.00 93.62 121 PRO A O 1
ATOM 976 N N . ALA A 1 122 ? 4.300 -2.346 -5.610 1.00 89.75 122 ALA A N 1
ATOM 977 C CA . ALA A 1 122 ? 3.940 -0.975 -5.953 1.00 89.75 122 ALA A CA 1
ATOM 978 C C . ALA A 1 122 ? 2.613 -0.947 -6.723 1.00 89.75 122 ALA A C 1
ATOM 980 O O . ALA A 1 122 ? 2.411 -1.710 -7.672 1.00 89.75 122 ALA A O 1
ATOM 981 N N . PHE A 1 123 ? 1.734 -0.019 -6.349 1.00 88.19 123 PHE A N 1
ATOM 982 C CA . PHE A 1 123 ? 0.509 0.238 -7.104 1.00 88.19 123 PHE A CA 1
ATOM 983 C C . PHE A 1 123 ? 0.791 0.993 -8.415 1.00 88.19 123 PHE A C 1
ATOM 985 O O . PHE A 1 123 ? 0.038 0.881 -9.383 1.00 88.19 123 PHE A O 1
ATOM 992 N N . SER A 1 124 ? 1.880 1.767 -8.461 1.00 80.38 124 SER A N 1
ATOM 993 C CA . SER A 1 124 ? 2.277 2.548 -9.632 1.00 80.38 124 SER A CA 1
ATOM 994 C C . SER A 1 124 ? 3.207 1.762 -10.566 1.00 80.38 124 SER A C 1
ATOM 996 O O . SER A 1 124 ? 3.934 0.858 -10.161 1.00 80.38 124 SER A O 1
ATOM 998 N N . LEU A 1 125 ? 3.219 2.143 -11.846 1.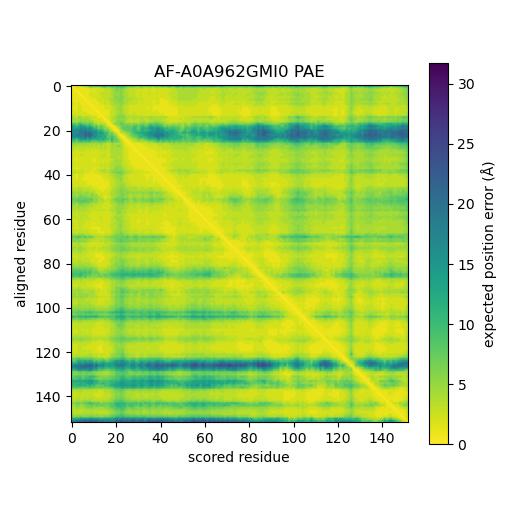00 67.00 125 LEU A N 1
ATOM 999 C CA . LEU A 1 125 ? 4.091 1.555 -12.873 1.00 67.00 125 LEU A CA 1
ATOM 1000 C C . LEU A 1 125 ? 5.551 2.048 -12.794 1.00 67.00 125 LEU A C 1
ATOM 1002 O O . LEU A 1 125 ? 6.372 1.642 -13.613 1.00 67.00 125 LEU A O 1
ATOM 1006 N N . LEU A 1 126 ? 5.864 2.963 -11.868 1.00 58.47 126 LEU A N 1
ATOM 1007 C CA . LEU A 1 126 ? 7.077 3.791 -11.908 1.00 58.47 126 LEU A CA 1
ATOM 1008 C C . LEU A 1 126 ? 8.280 3.205 -11.165 1.00 58.47 126 LEU A C 1
ATOM 1010 O O . LEU A 1 126 ? 9.391 3.703 -11.328 1.00 58.47 126 LEU A O 1
ATOM 1014 N N . THR A 1 127 ? 8.110 2.140 -10.389 1.00 54.91 127 THR A N 1
ATOM 1015 C CA . THR A 1 127 ? 9.224 1.548 -9.646 1.00 54.91 127 THR A CA 1
ATOM 1016 C C . THR A 1 127 ? 9.669 0.260 -10.320 1.00 54.91 127 THR A C 1
ATOM 1018 O O . THR A 1 127 ? 8.868 -0.658 -10.486 1.00 54.91 127 THR A O 1
ATOM 1021 N N . GLY A 1 128 ? 10.961 0.149 -10.646 1.00 64.50 128 GLY A N 1
ATOM 1022 C CA . GLY A 1 128 ? 11.572 -1.090 -11.153 1.00 64.50 128 GLY A CA 1
ATOM 1023 C C . GLY A 1 128 ? 11.416 -2.306 -10.222 1.00 64.50 128 GLY A C 1
ATOM 1024 O O . GLY A 1 128 ? 11.739 -3.422 -10.635 1.00 64.50 128 GLY A O 1
ATOM 1025 N N . GLY A 1 129 ? 10.880 -2.082 -9.014 1.00 75.88 129 GLY A N 1
ATOM 1026 C CA . GLY A 1 129 ? 10.602 -3.055 -7.967 1.00 75.88 129 GLY A CA 1
ATOM 1027 C C . GLY A 1 129 ? 11.879 -3.666 -7.403 1.00 75.88 129 GLY A C 1
ATOM 1028 O O . GLY A 1 129 ? 12.872 -3.831 -8.119 1.00 75.88 129 GLY A O 1
ATOM 1029 N N . SER A 1 130 ? 11.880 -4.019 -6.123 1.00 86.31 130 SER A N 1
ATOM 1030 C CA . SER A 1 130 ? 12.987 -4.803 -5.582 1.00 86.31 130 SER A CA 1
ATOM 1031 C C . SER A 1 130 ? 12.825 -6.262 -6.024 1.00 86.31 130 SER A C 1
ATOM 1033 O O . SER A 1 130 ? 11.775 -6.857 -5.764 1.00 86.31 130 SER A O 1
ATOM 1035 N N . PRO A 1 131 ? 13.806 -6.865 -6.726 1.00 89.44 131 PRO A N 1
ATOM 1036 C CA . PRO A 1 131 ? 13.745 -8.290 -7.013 1.00 89.44 131 PRO A CA 1
ATOM 1037 C C . PRO A 1 131 ? 13.704 -9.079 -5.706 1.00 89.44 131 PRO A C 1
ATOM 1039 O O . PRO A 1 131 ? 14.626 -8.984 -4.899 1.00 89.44 131 PRO A O 1
ATOM 1042 N N . LEU A 1 132 ? 12.647 -9.865 -5.518 1.00 89.81 132 LEU A N 1
ATOM 1043 C CA . LEU A 1 132 ? 12.507 -10.713 -4.336 1.00 89.81 132 LEU A CA 1
ATOM 1044 C C . LEU A 1 132 ? 13.342 -11.997 -4.467 1.00 89.81 132 LEU A C 1
ATOM 1046 O O . LEU A 1 132 ? 13.523 -12.507 -5.577 1.00 89.81 132 LEU A O 1
ATOM 1050 N N . ASP A 1 133 ? 13.835 -12.529 -3.343 1.00 84.75 133 ASP A N 1
ATOM 1051 C CA . ASP A 1 133 ? 14.437 -13.868 -3.295 1.00 84.75 133 ASP A CA 1
ATOM 1052 C C . ASP A 1 133 ? 13.308 -14.915 -3.276 1.00 84.75 133 ASP A C 1
ATOM 1054 O O . ASP A 1 133 ? 12.502 -14.927 -2.342 1.00 84.75 133 ASP A O 1
ATOM 1058 N N . PRO A 1 134 ? 13.209 -15.792 -4.291 1.00 81.00 134 PRO A N 1
ATOM 1059 C CA . PRO A 1 134 ? 12.145 -16.788 -4.358 1.00 81.00 134 PRO A CA 1
ATOM 1060 C C . PRO A 1 134 ? 12.289 -17.913 -3.320 1.00 81.00 134 PRO A C 1
ATOM 1062 O O . PRO A 1 134 ? 11.395 -18.753 -3.225 1.00 81.00 134 PRO A O 1
ATOM 1065 N N . ARG A 1 135 ? 13.405 -17.984 -2.581 1.00 83.06 135 ARG A N 1
ATOM 1066 C CA . ARG A 1 135 ? 13.661 -19.024 -1.573 1.00 83.06 135 ARG A CA 1
ATOM 1067 C C . ARG A 1 135 ? 13.102 -18.610 -0.215 1.00 83.06 135 ARG A C 1
ATOM 1069 O O . ARG A 1 135 ? 13.299 -17.478 0.215 1.00 83.06 135 ARG A O 1
ATOM 1076 N N . GLY A 1 136 ? 12.451 -19.539 0.486 1.00 82.56 136 GLY A N 1
ATOM 1077 C CA . GLY A 1 136 ? 12.007 -19.326 1.871 1.00 82.56 136 GLY A CA 1
ATOM 1078 C C . GLY A 1 136 ? 10.881 -18.298 2.038 1.00 82.56 136 GLY A C 1
ATOM 1079 O O . GLY A 1 136 ? 10.592 -17.884 3.157 1.00 82.56 136 GLY A O 1
ATOM 1080 N N . SER A 1 137 ? 10.245 -17.884 0.940 1.00 88.25 137 SER A N 1
ATOM 1081 C CA . SER A 1 137 ? 9.054 -17.040 0.950 1.00 88.25 137 SER A CA 1
ATOM 1082 C C . SER A 1 137 ? 8.049 -17.540 -0.082 1.00 88.25 137 SER A C 1
ATOM 1084 O O . SER A 1 137 ? 8.413 -18.100 -1.120 1.00 88.25 137 SER A O 1
ATOM 1086 N N . ARG A 1 138 ? 6.766 -17.324 0.205 1.00 95.44 138 ARG A N 1
ATOM 1087 C CA . ARG A 1 138 ? 5.689 -17.475 -0.773 1.00 95.44 138 ARG A CA 1
ATOM 1088 C C . ARG A 1 138 ? 5.537 -16.167 -1.528 1.00 95.44 138 ARG A C 1
ATOM 1090 O O . ARG A 1 138 ? 5.643 -15.095 -0.941 1.00 95.44 138 ARG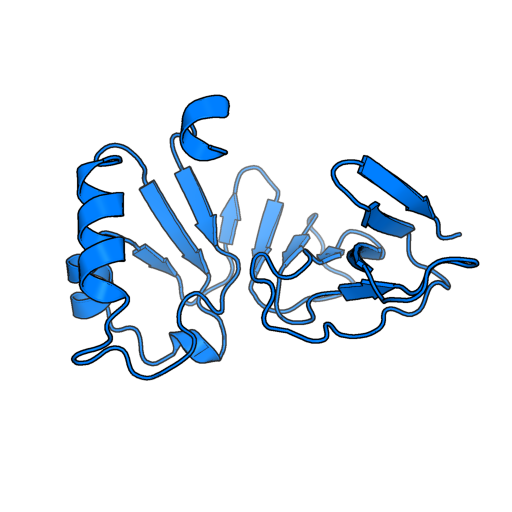 A O 1
ATOM 1097 N N . TRP A 1 139 ? 5.219 -16.229 -2.809 1.00 96.00 139 TRP A N 1
ATOM 1098 C CA . TRP A 1 139 ? 4.990 -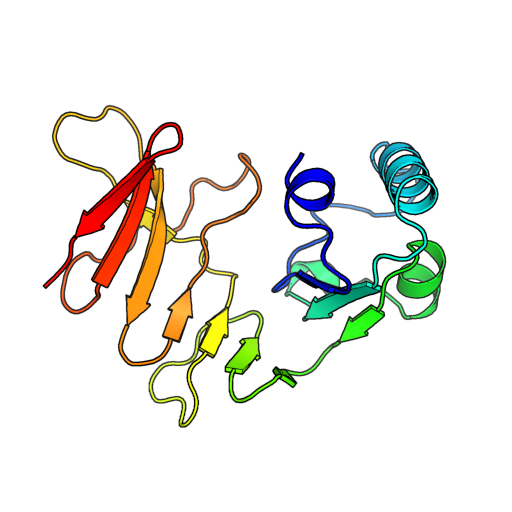15.033 -3.609 1.00 96.00 139 TRP A CA 1
ATOM 1099 C C . TRP A 1 139 ? 3.838 -15.218 -4.591 1.00 96.00 139 TRP A C 1
ATOM 1101 O O . TRP A 1 139 ? 3.471 -16.333 -4.963 1.00 96.00 139 TRP A O 1
ATOM 1111 N N . PHE A 1 140 ? 3.252 -14.094 -4.998 1.00 96.62 140 PHE A N 1
ATOM 1112 C CA . PHE A 1 140 ? 2.107 -14.038 -5.904 1.00 96.62 140 PHE A CA 1
ATOM 1113 C C . PHE A 1 140 ? 2.353 -12.950 -6.943 1.00 96.62 140 PHE A C 1
ATOM 1115 O O . PHE A 1 140 ? 2.269 -11.763 -6.630 1.00 96.62 140 PHE A O 1
ATOM 1122 N N . ALA A 1 141 ? 2.688 -13.345 -8.169 1.00 95.19 141 ALA A N 1
ATOM 1123 C CA . ALA A 1 141 ? 2.982 -12.418 -9.253 1.00 95.19 141 ALA A CA 1
ATOM 1124 C C . ALA A 1 141 ? 1.698 -11.960 -9.956 1.00 95.19 141 ALA A C 1
ATOM 1126 O O . ALA A 1 141 ? 0.873 -12.785 -10.349 1.00 95.19 141 ALA A O 1
ATOM 1127 N N . CYS A 1 142 ? 1.562 -10.652 -10.167 1.00 93.94 142 CYS A N 1
ATOM 1128 C CA . CYS A 1 142 ? 0.440 -10.041 -10.876 1.00 93.94 142 CYS A CA 1
ATOM 1129 C C . CYS A 1 142 ? 0.734 -9.996 -12.381 1.00 93.94 142 CYS A C 1
ATOM 1131 O O . CYS A 1 142 ? 1.378 -9.060 -12.864 1.00 93.94 142 CYS A O 1
ATOM 1133 N N . VAL A 1 143 ? 0.272 -10.993 -13.137 1.00 92.75 143 VAL A N 1
ATOM 1134 C CA . VAL A 1 143 ? 0.573 -11.165 -14.566 1.00 92.75 143 VAL A CA 1
ATOM 1135 C C . VAL A 1 143 ? -0.668 -10.888 -15.403 1.00 92.75 143 VAL A C 1
ATOM 1137 O O . VAL A 1 143 ? -1.577 -11.700 -15.469 1.00 92.75 143 VAL A O 1
ATOM 1140 N N . ALA A 1 144 ? -0.698 -9.735 -16.075 1.00 87.19 144 ALA A N 1
ATOM 1141 C CA . ALA A 1 144 ? -1.751 -9.368 -17.033 1.00 87.19 144 ALA A CA 1
ATOM 1142 C C . ALA A 1 144 ? -3.200 -9.512 -16.503 1.00 87.19 144 ALA A C 1
ATOM 1144 O O . ALA A 1 144 ? -4.107 -9.824 -17.265 1.00 87.19 144 ALA A O 1
ATOM 1145 N N . GLY A 1 145 ? -3.417 -9.241 -15.211 1.00 86.00 145 GLY A N 1
ATOM 1146 C CA . GLY A 1 145 ? -4.726 -9.359 -14.552 1.00 86.00 145 GLY A CA 1
ATOM 1147 C C . GLY A 1 145 ? -4.934 -10.669 -13.789 1.00 86.00 145 GLY A C 1
ATOM 1148 O O . GLY A 1 145 ? -5.880 -10.758 -13.015 1.00 86.00 145 GLY A O 1
ATOM 1149 N N . GLU A 1 146 ? -4.022 -11.627 -13.941 1.00 92.62 146 GLU A N 1
ATOM 1150 C CA . GLU A 1 146 ? -4.026 -12.913 -13.247 1.00 92.62 146 GLU A CA 1
ATOM 1151 C C . GLU A 1 146 ? -3.017 -12.942 -12.093 1.00 92.62 146 GLU A C 1
ATOM 1153 O O . GLU A 1 146 ? -2.050 -12.170 -12.061 1.00 92.62 146 GLU A O 1
ATOM 1158 N N . ILE A 1 147 ? -3.222 -13.872 -11.158 1.00 95.12 147 ILE A N 1
ATOM 1159 C CA . ILE A 1 147 ? -2.288 -14.154 -10.066 1.00 95.12 147 ILE A CA 1
ATOM 1160 C C . ILE A 1 147 ? -1.583 -15.484 -10.327 1.00 95.12 147 ILE A C 1
ATOM 1162 O O . ILE A 1 147 ? -2.221 -16.531 -10.405 1.00 95.12 147 ILE A O 1
ATOM 1166 N N . VAL A 1 148 ? -0.252 -15.445 -10.407 1.00 95.38 148 VAL A N 1
ATOM 1167 C CA . VAL A 1 148 ? 0.596 -16.638 -10.515 1.00 95.38 148 VAL A CA 1
ATOM 1168 C C . VAL A 1 148 ? 1.291 -16.874 -9.170 1.00 95.38 148 VAL A C 1
ATOM 1170 O O . VAL A 1 148 ? 2.158 -16.076 -8.800 1.00 95.38 148 VAL A O 1
ATOM 1173 N N . PRO A 1 149 ? 0.925 -17.925 -8.415 1.00 95.38 149 PRO A N 1
ATOM 1174 C CA . PRO A 1 149 ? 1.589 -18.253 -7.161 1.00 95.38 149 PRO A CA 1
ATOM 1175 C C . PRO A 1 149 ? 2.932 -18.951 -7.402 1.00 95.38 149 PRO A C 1
ATOM 1177 O O . PRO A 1 149 ? 3.119 -19.658 -8.394 1.00 95.38 149 PRO A O 1
ATOM 1180 N N . GLY A 1 150 ? 3.841 -18.818 -6.445 1.00 92.50 150 GLY A N 1
ATOM 1181 C CA . GLY A 1 150 ? 5.044 -19.634 -6.362 1.00 92.50 150 GLY A CA 1
ATOM 1182 C C . GLY A 1 150 ? 5.786 -19.437 -5.045 1.00 92.50 150 GLY A C 1
ATOM 1183 O O . GLY A 1 150 ? 5.297 -18.772 -4.130 1.00 92.50 150 GLY A O 1
ATOM 1184 N N . GLY A 1 151 ? 6.967 -20.043 -4.952 1.00 85.25 151 GLY A N 1
ATOM 1185 C CA . GLY A 1 151 ? 7.723 -20.135 -3.705 1.00 85.25 151 GLY A CA 1
ATOM 1186 C C . GLY A 1 151 ? 7.595 -21.514 -3.064 1.00 85.25 151 GLY A C 1
ATOM 1187 O O . GLY A 1 151 ? 6.788 -22.340 -3.493 1.00 85.25 151 GLY A O 1
ATOM 1188 N N . SER A 1 152 ? 8.467 -21.758 -2.092 1.00 66.25 152 SER A N 1
ATOM 1189 C CA . SER A 1 152 ? 8.600 -23.006 -1.329 1.00 66.25 152 SER A CA 1
ATOM 1190 C C . SER A 1 152 ? 7.830 -22.950 -0.021 1.00 66.25 152 SER A C 1
ATOM 1192 O O . SER A 1 152 ? 8.010 -21.920 0.671 1.00 66.25 152 SER A O 1
#

Solvent-accessible surface area (backbone atoms only — not comparable to full-atom values): 8716 Å² total; per-residue (Å²): 106,70,59,76,71,66,64,55,61,64,47,79,40,40,30,52,84,46,90,67,77,76,78,92,34,85,60,54,65,58,48,51,52,51,45,69,78,39,73,79,44,43,38,41,30,27,47,19,88,58,30,71,80,63,44,73,68,54,25,54,75,68,62,37,47,76,35,88,59,72,45,76,55,97,71,33,34,42,27,22,68,80,61,83,90,53,96,48,43,29,43,18,24,81,57,18,26,16,45,72,50,90,98,50,98,56,68,27,48,12,36,38,38,39,95,51,32,36,33,36,36,60,91,60,92,84,63,92,40,38,76,59,72,62,71,81,20,38,35,37,30,53,56,95,92,41,80,48,76,48,57,100

Radius of gyration: 16.48 Å; Cα contacts (8 Å, |Δi|>4): 290; chains: 1; bounding box: 32×46×38 Å

Foldseek 3Di:
DVCVVPVDQEDEAQEDPDDDDPPPDPCLVVLVVVCVVPVSYAYEYQYDPNCPPPDQVNCVVSRYDYDPDWDADPQEIRHADDDPPDPTQYEYEDQQEWEDDPPDPAIFGKWKAAPRYTYGHDPDPPDSGHHDDLERIWMWGCDPNDTDIGHD

Sequence (152 aa):
RLIERHQPETLWVLGDLLHGPILDAPWIDRWQDFRRAHLSLSIQVIAGNHDRQLTDAMAQQLGLQAIREDLVVEGLHLCHEPRLGASLPMLCGHLHPCIKLPGLPRRWPSFQLQEQCLVLPAFSLLTGGSPLDPRGSRWFACVAGEIVPGGS

Secondary structure (DSSP, 8-state):
-HHHHH--SEEEE-S----S--TT-THHHHHHHHHHHTTT-EEEEE--SSGGG--HHHHHHTT-EEE-S-EEETTEEEESS--TT-SS-EEE-SS-EEEE-TT-SSEEEEEEEETTEEEPPPSSTT---EEPP-SSSEEEEEETTEEEEEE-

pLDDT: mean 89.58, std 8.77, range [54.91, 97.81]

Nearest PDB structures (foldseek):
  6nvo-assembly1_A  TM=8.847E-01  e=1.055E-11  Pseudomonas putida KT2440
  6nvp-assembly1_A  TM=8.610E-01  e=6.676E-11  Pseudomonas putida KT2440
  8qk9-assembly1_A  TM=5.222E-01  e=1.598E-03  Escherichia coli
  7ss7-assembly1_A  TM=5.143E-01  e=1.499E-03  Klebsiella pneumoniae
  8qk5-assembly1_A-2  TM=5.182E-01  e=2.658E-03  Klebsiella pneumoniae

Mean predicted aligned error: 4.9 Å